Protein AF-K0NNF5-F1 (afdb_monomer)

Sequence (72 aa):
MENEKADLKCSISVTQHHIDFEAVVDLKIEGRSILLKLPNIAKTGTIMRLPDEGLNGGDLYVEIKIIQGNWT

Mean predicted aligned error: 4.54 Å

Radius of gyration: 13.62 Å; Cα contacts (8 Å, |Δi|>4): 137; chains: 1; bounding box: 44×19×35 Å

Solvent-accessible surface area (backbone atoms only — not comparable to full-atom values): 4300 Å² total; per-residue (Å²): 132,85,74,71,63,36,70,40,77,51,74,48,82,43,35,64,69,42,28,77,67,41,36,73,43,80,42,79,54,97,93,40,79,43,81,42,72,38,56,60,84,65,47,66,73,39,70,46,79,40,80,53,64,21,42,75,61,16,34,25,37,40,31,36,37,66,43,88,74,81,86,126

Organism: Desulfobacula toluolica (strain DSM 7467 / Tol2) (NCBI:txid651182)

Secondary structure (DSSP, 8-state):
--PPPB-EEEEEEEEHHHHHTT-EEEEEETTEEEEEEPPTT--TT-EEEETT-SBTT--EEEEEEEE-----

Nearest PDB structures (foldseek):
  4j80-assembly2_D  TM=8.937E-01  e=5.245E-05  Thermus thermophilus HB8
  3i38-assembly7_B  TM=8.523E-01  e=2.788E-04  Klebsiella pneumoniae subsp. pneumoniae MGH 78578
  3i38-assembly7_L  TM=8.459E-01  e=7.595E-04  Klebsiella pneumoniae subsp. pneumoniae MGH 78578
  3i38-assembly5_J  TM=8.570E-01  e=8.119E-04  Klebsiella pneumoniae subsp. pneumoniae MGH 78578
  3lz8-assembly1_A  TM=8.568E-01  e=2.365E-03  Klebsiella pneumoniae subsp. pneumoniae MGH 78578

pLDDT: mean 91.16, std 10.85, range [51.06, 97.94]

InterPro domains:
  IPR008971 HSP40/DnaJ peptide-binding [SSF49493] (7-67)

Foldseek 3Di:
DLPDADEAEDEDEDALVCLCVQHWDWDQDPNDTDTDGHHNPDDQQDWDWDALPGPPGHIYIYGYHHDHDDPD

Structure (mmCIF, N/CA/C/O backbone):
data_AF-K0NNF5-F1
#
_entry.id   AF-K0NNF5-F1
#
loop_
_atom_site.group_PDB
_atom_site.id
_atom_site.type_symbol
_atom_site.label_atom_id
_atom_site.label_alt_id
_atom_site.label_comp_id
_atom_site.label_asym_id
_atom_site.label_entity_id
_atom_site.label_seq_id
_atom_site.pdbx_PDB_ins_code
_atom_site.Cartn_x
_atom_site.Cartn_y
_atom_site.Cartn_z
_atom_site.occupancy
_atom_site.B_iso_or_equiv
_atom_site.auth_seq_id
_atom_site.auth_comp_id
_atom_site.auth_asym_id
_atom_site.auth_atom_id
_atom_site.pdbx_PDB_model_num
ATOM 1 N N . MET A 1 1 ? -20.268 7.419 24.003 1.00 52.28 1 MET A N 1
ATOM 2 C CA . MET A 1 1 ? -19.459 8.277 23.120 1.00 52.28 1 MET A CA 1
ATOM 3 C C . MET A 1 1 ? -19.427 7.568 21.791 1.00 52.28 1 MET A C 1
ATOM 5 O O . MET A 1 1 ? -18.949 6.444 21.737 1.00 52.28 1 MET A O 1
ATOM 9 N N . GLU A 1 2 ? -20.076 8.139 20.789 1.00 59.56 2 GLU A N 1
ATOM 10 C CA . GLU A 1 2 ? -19.997 7.638 19.421 1.00 59.56 2 GLU A CA 1
ATOM 11 C C . GLU A 1 2 ? -18.604 8.024 18.921 1.00 59.56 2 GLU A C 1
ATOM 13 O O . GLU A 1 2 ? -18.255 9.204 18.943 1.00 59.56 2 GLU A O 1
ATOM 18 N N . ASN A 1 3 ? -17.750 7.042 18.634 1.00 72.00 3 ASN A N 1
ATOM 19 C CA . ASN A 1 3 ? -16.410 7.354 18.159 1.00 72.00 3 ASN A CA 1
ATOM 20 C C . ASN A 1 3 ? -16.528 7.936 16.744 1.00 72.00 3 ASN A C 1
ATOM 22 O O . ASN A 1 3 ? -17.112 7.308 15.862 1.00 72.00 3 ASN A O 1
ATOM 26 N N . GLU A 1 4 ? -15.995 9.138 16.544 1.00 81.94 4 GLU A N 1
ATOM 27 C CA . GLU A 1 4 ? -16.083 9.859 15.276 1.00 81.94 4 GLU A CA 1
ATOM 28 C C . GLU A 1 4 ? -15.367 9.083 14.159 1.00 81.94 4 GLU A C 1
ATOM 30 O O . GLU A 1 4 ? -14.264 8.556 14.350 1.00 81.94 4 GLU A O 1
ATOM 35 N N . LYS A 1 5 ? -16.014 8.976 12.993 1.00 89.81 5 LYS A N 1
ATOM 36 C CA . LYS A 1 5 ? -15.401 8.391 11.797 1.00 89.81 5 LYS A CA 1
ATOM 37 C C . LYS A 1 5 ? -14.279 9.299 11.318 1.00 89.81 5 LYS A C 1
ATOM 39 O O . LYS A 1 5 ? -14.508 10.492 11.139 1.00 89.81 5 LYS A O 1
ATOM 44 N N . ALA A 1 6 ? -13.100 8.742 11.070 1.00 92.31 6 ALA A N 1
ATOM 45 C CA . ALA A 1 6 ? -11.982 9.525 10.563 1.00 92.31 6 ALA A CA 1
ATOM 46 C C . ALA A 1 6 ? -11.166 8.754 9.529 1.00 92.31 6 ALA A C 1
ATOM 48 O O . ALA A 1 6 ? -10.791 7.595 9.731 1.00 92.31 6 ALA A O 1
ATOM 49 N N . ASP A 1 7 ? -10.858 9.439 8.432 1.00 96.12 7 ASP A N 1
ATOM 50 C CA . ASP A 1 7 ? -9.955 8.930 7.413 1.00 96.12 7 ASP A CA 1
ATOM 51 C C . ASP A 1 7 ? -8.514 8.941 7.930 1.00 96.12 7 ASP A C 1
ATOM 53 O O . ASP A 1 7 ? -8.058 9.902 8.557 1.00 96.12 7 ASP A O 1
ATOM 57 N N . LEU A 1 8 ? -7.769 7.887 7.613 1.00 95.31 8 LEU A N 1
ATOM 58 C CA . LEU A 1 8 ? -6.350 7.763 7.910 1.00 95.31 8 LEU A CA 1
ATOM 59 C C . LEU A 1 8 ? -5.518 7.903 6.638 1.00 95.31 8 LEU A C 1
ATOM 61 O O . LEU A 1 8 ? -5.937 7.535 5.540 1.00 95.31 8 LEU A O 1
ATOM 65 N N . LYS A 1 9 ? -4.299 8.420 6.793 1.00 95.88 9 LYS A N 1
ATOM 66 C CA . LYS A 1 9 ? -3.324 8.527 5.707 1.00 95.88 9 LYS A CA 1
ATOM 67 C C . LYS A 1 9 ? -1.971 8.037 6.186 1.00 95.88 9 LYS A C 1
ATOM 69 O O . LYS A 1 9 ? -1.497 8.467 7.235 1.00 95.88 9 LYS A O 1
ATOM 74 N N . CYS A 1 10 ? -1.334 7.177 5.407 1.00 94.44 10 CYS A N 1
ATOM 75 C CA . CYS A 1 10 ? 0.033 6.745 5.658 1.00 94.44 10 CYS A CA 1
ATOM 76 C C . CYS A 1 10 ? 0.809 6.635 4.344 1.00 94.44 10 CYS A C 1
ATOM 78 O O . CYS A 1 10 ? 0.233 6.643 3.256 1.00 94.44 10 CYS A O 1
ATOM 80 N N . SER A 1 11 ? 2.132 6.532 4.447 1.00 95.69 11 SER A N 1
ATOM 81 C CA . SER A 1 11 ? 2.983 6.225 3.301 1.00 95.69 11 SER A CA 1
ATOM 82 C C . SER A 1 11 ? 3.831 5.001 3.590 1.00 95.69 11 SER A C 1
ATOM 84 O O . SER A 1 11 ? 4.386 4.902 4.686 1.00 95.69 11 SER A O 1
ATOM 86 N N . ILE A 1 12 ? 3.982 4.126 2.602 1.00 95.38 12 ILE A N 1
ATOM 87 C CA . ILE A 1 12 ? 4.859 2.959 2.681 1.00 95.38 12 ILE A CA 1
ATOM 88 C C . ILE A 1 12 ? 6.031 3.096 1.726 1.00 95.38 12 ILE A C 1
ATOM 90 O O . ILE A 1 12 ? 5.883 3.583 0.605 1.00 95.38 12 ILE A O 1
ATOM 94 N N . SER A 1 13 ? 7.190 2.628 2.174 1.00 95.88 13 SER A N 1
ATOM 95 C CA . SER A 1 13 ? 8.382 2.527 1.343 1.00 95.88 13 SER A CA 1
ATOM 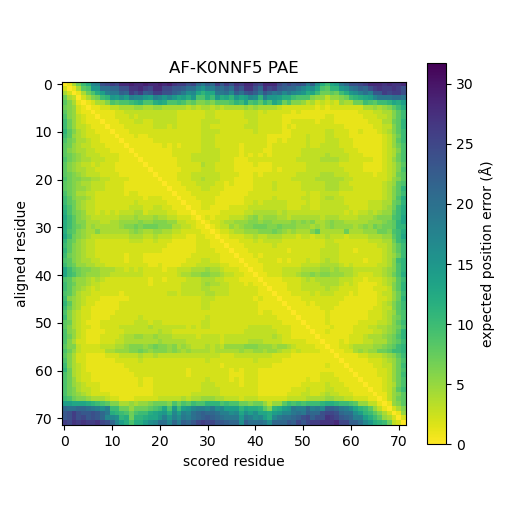96 C C . SER A 1 13 ? 8.553 1.087 0.888 1.00 95.88 13 SER A C 1
ATOM 98 O O . SER A 1 13 ? 8.648 0.182 1.713 1.00 95.88 13 SER A O 1
ATOM 100 N N . VAL A 1 14 ? 8.599 0.880 -0.422 1.00 95.00 14 VAL A N 1
ATOM 101 C CA . VAL A 1 14 ? 8.779 -0.434 -1.052 1.00 95.00 14 VAL A CA 1
ATOM 102 C C . VAL A 1 14 ? 9.884 -0.346 -2.095 1.00 95.00 14 VAL A C 1
ATOM 104 O O . VAL A 1 14 ? 10.242 0.739 -2.544 1.00 95.00 14 VAL A O 1
ATOM 107 N N . THR A 1 15 ? 10.448 -1.479 -2.495 1.00 95.88 15 THR A N 1
ATOM 108 C CA . THR A 1 1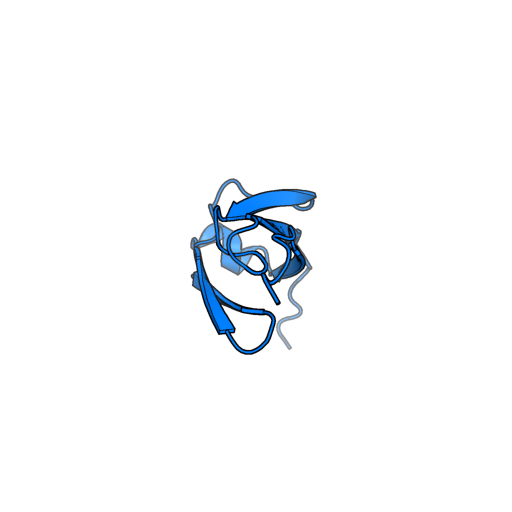5 ? 11.419 -1.516 -3.603 1.00 95.88 15 THR A CA 1
ATOM 109 C C . THR A 1 15 ? 10.718 -1.813 -4.926 1.00 95.88 15 THR A C 1
ATOM 111 O O . THR A 1 15 ? 9.603 -2.334 -4.930 1.00 95.88 15 THR A O 1
ATOM 114 N N . GLN A 1 16 ? 11.390 -1.552 -6.053 1.00 94.69 16 GLN A N 1
ATOM 115 C CA . GLN A 1 16 ? 10.872 -1.919 -7.380 1.00 94.69 16 GLN A CA 1
ATOM 116 C C . GLN A 1 16 ? 10.521 -3.415 -7.466 1.00 94.69 16 GLN A C 1
ATOM 118 O O . GLN A 1 16 ? 9.469 -3.770 -7.981 1.00 94.69 16 GLN A O 1
ATOM 123 N N . HIS A 1 17 ? 11.329 -4.278 -6.842 1.00 94.38 17 HIS A N 1
ATOM 124 C CA . HIS A 1 17 ? 11.082 -5.721 -6.785 1.00 94.38 17 HIS A CA 1
ATOM 125 C C . HIS A 1 17 ? 9.724 -6.075 -6.151 1.00 94.38 17 HIS A C 1
ATOM 127 O O . HIS A 1 17 ? 9.045 -6.981 -6.619 1.00 94.38 17 HIS A O 1
ATOM 133 N N . HIS A 1 18 ? 9.282 -5.346 -5.121 1.00 95.75 18 HIS A N 1
ATOM 134 C CA . HIS A 1 18 ? 7.961 -5.580 -4.528 1.00 95.75 18 HIS A CA 1
ATOM 135 C C . HIS A 1 18 ? 6.823 -5.264 -5.509 1.00 95.75 18 HIS A C 1
ATOM 137 O O . HIS A 1 18 ? 5.798 -5.939 -5.484 1.00 95.75 18 HIS A O 1
ATOM 143 N N . ILE A 1 19 ? 6.995 -4.249 -6.362 1.00 96.31 19 ILE A N 1
ATOM 144 C CA . ILE A 1 19 ? 6.004 -3.864 -7.373 1.00 96.31 19 ILE A CA 1
ATOM 145 C C . ILE A 1 19 ? 5.979 -4.884 -8.511 1.00 96.31 19 ILE A C 1
ATOM 147 O O . ILE A 1 19 ? 4.909 -5.373 -8.865 1.00 96.31 19 ILE A O 1
ATOM 151 N N . ASP A 1 20 ? 7.151 -5.254 -9.034 1.00 95.25 20 ASP A N 1
ATOM 152 C CA . ASP A 1 20 ? 7.283 -6.171 -10.174 1.00 95.25 20 ASP A CA 1
ATOM 153 C C . ASP A 1 20 ? 6.627 -7.536 -9.908 1.00 95.25 20 ASP A C 1
ATOM 155 O O . ASP A 1 20 ? 6.076 -8.152 -10.820 1.00 95.25 20 ASP A O 1
ATOM 159 N N . PHE A 1 21 ? 6.654 -7.988 -8.650 1.00 96.12 21 PHE A N 1
ATOM 160 C CA . PHE A 1 21 ? 6.096 -9.270 -8.213 1.00 96.12 21 PHE A CA 1
ATOM 161 C C . PHE A 1 21 ? 4.756 -9.158 -7.472 1.00 96.12 21 PHE A C 1
ATOM 163 O O . PHE A 1 21 ? 4.317 -10.135 -6.868 1.00 96.12 21 PHE A O 1
ATOM 170 N N . GLU A 1 22 ? 4.100 -7.993 -7.510 1.00 96.62 22 GLU A N 1
ATOM 171 C CA . GLU A 1 22 ? 2.823 -7.739 -6.826 1.00 96.62 22 GLU A CA 1
ATOM 172 C C . GLU A 1 22 ? 2.804 -8.196 -5.356 1.00 96.62 22 GLU A C 1
ATOM 174 O O . GLU A 1 22 ? 1.877 -8.876 -4.899 1.00 96.62 22 GLU A O 1
ATOM 179 N N . ALA A 1 23 ? 3.861 -7.863 -4.614 1.00 97.00 23 ALA A N 1
ATOM 180 C CA . ALA A 1 23 ? 4.042 -8.326 -3.249 1.00 97.00 23 ALA A CA 1
ATOM 181 C C . ALA A 1 23 ? 2.855 -7.947 -2.349 1.00 97.00 23 ALA A C 1
ATOM 183 O O . ALA A 1 23 ? 2.210 -6.908 -2.519 1.00 97.00 23 ALA A O 1
ATOM 184 N N . VAL A 1 24 ? 2.600 -8.787 -1.346 1.00 97.19 24 VAL A N 1
ATOM 185 C CA . VAL A 1 24 ? 1.651 -8.493 -0.271 1.00 97.19 24 VAL A CA 1
ATOM 186 C C . VAL A 1 24 ? 2.433 -7.956 0.922 1.00 97.19 24 VAL A C 1
ATOM 188 O O . VAL A 1 24 ? 3.326 -8.630 1.434 1.00 97.19 24 VAL A O 1
ATOM 191 N N . VAL A 1 25 ? 2.104 -6.743 1.356 1.00 95.00 25 VAL A N 1
ATOM 192 C CA . VAL A 1 25 ? 2.748 -6.057 2.482 1.00 95.00 25 VAL A CA 1
ATOM 193 C C . VAL A 1 25 ? 1.789 -6.016 3.665 1.00 95.00 25 VAL A C 1
ATOM 195 O O . VAL A 1 25 ? 0.636 -5.631 3.508 1.00 95.00 25 VAL A O 1
ATOM 198 N N . ASP A 1 26 ? 2.264 -6.385 4.852 1.00 95.44 26 ASP A N 1
ATOM 199 C CA . ASP A 1 26 ? 1.512 -6.221 6.100 1.00 95.44 26 ASP A CA 1
ATOM 200 C C . ASP A 1 26 ? 1.691 -4.795 6.643 1.00 95.44 26 ASP A C 1
ATOM 202 O O . ASP A 1 26 ? 2.791 -4.388 7.030 1.00 95.44 26 ASP A O 1
ATOM 206 N N . LEU A 1 27 ? 0.606 -4.024 6.646 1.00 93.81 27 LEU A N 1
ATOM 207 C CA . LEU A 1 27 ? 0.546 -2.676 7.194 1.00 93.81 27 LEU A CA 1
ATOM 208 C C . LEU A 1 27 ? 0.053 -2.716 8.633 1.00 93.81 27 LEU A C 1
ATOM 210 O O . LEU A 1 27 ? -1.082 -3.106 8.897 1.00 93.81 27 LEU A O 1
ATOM 214 N N . LYS A 1 28 ? 0.879 -2.216 9.553 1.00 91.69 28 LYS A N 1
ATOM 215 C CA . LYS A 1 28 ? 0.491 -2.033 10.952 1.00 91.69 28 LYS A CA 1
ATOM 216 C C . LYS A 1 28 ? -0.042 -0.622 11.170 1.00 91.69 28 LYS A C 1
ATOM 218 O O . LYS A 1 28 ? 0.733 0.331 11.178 1.00 91.69 28 LYS A O 1
ATOM 223 N N . ILE A 1 29 ? -1.354 -0.495 11.343 1.00 88.56 29 ILE A N 1
ATOM 224 C CA . ILE A 1 29 ? -2.065 0.780 11.515 1.00 88.56 29 ILE A CA 1
ATOM 225 C C . ILE A 1 29 ? -2.901 0.686 12.791 1.00 88.56 29 ILE A C 1
ATOM 227 O O . ILE A 1 29 ? -3.772 -0.175 12.884 1.00 88.56 29 ILE A O 1
ATOM 231 N N . GLU A 1 30 ? -2.654 1.554 13.777 1.00 84.88 30 GLU A N 1
ATOM 232 C CA . GLU A 1 30 ? -3.452 1.621 15.018 1.00 84.88 30 GLU A CA 1
ATOM 233 C C . GLU A 1 30 ? -3.629 0.252 15.715 1.00 84.88 30 GLU A C 1
ATOM 235 O O . GLU A 1 30 ? -4.712 -0.113 16.166 1.00 84.88 30 G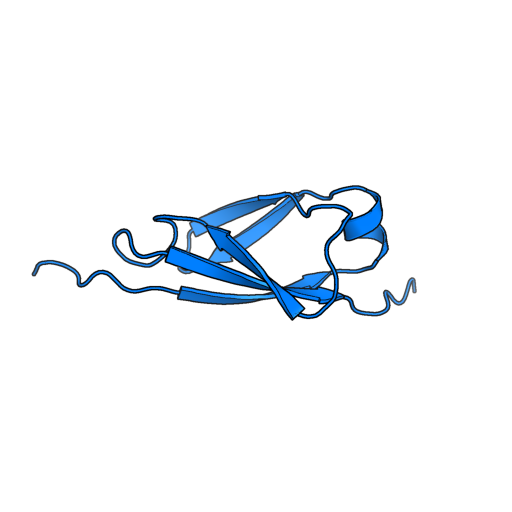LU A O 1
ATOM 240 N N . GLY A 1 31 ? -2.565 -0.560 15.745 1.00 85.19 31 GLY A N 1
ATOM 241 C CA . GLY A 1 31 ? -2.580 -1.896 16.357 1.00 85.19 31 GLY A CA 1
ATOM 242 C C . GLY A 1 31 ? -3.266 -2.994 15.531 1.00 85.19 31 GLY A C 1
ATOM 243 O O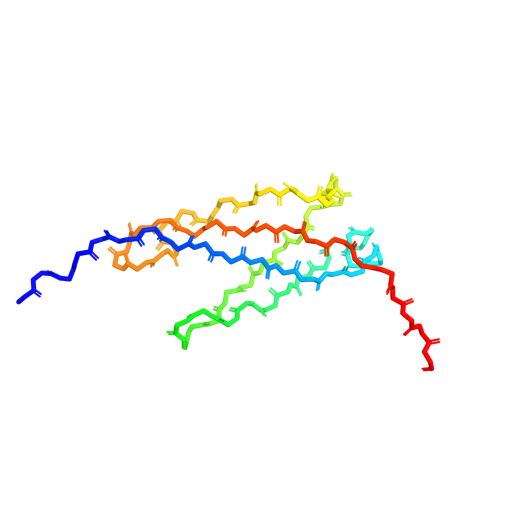 . GLY A 1 31 ? -3.353 -4.128 15.999 1.00 85.19 31 GLY A O 1
ATOM 244 N N . ARG A 1 32 ? -3.716 -2.693 14.308 1.00 87.50 32 ARG A N 1
ATOM 245 C CA . ARG A 1 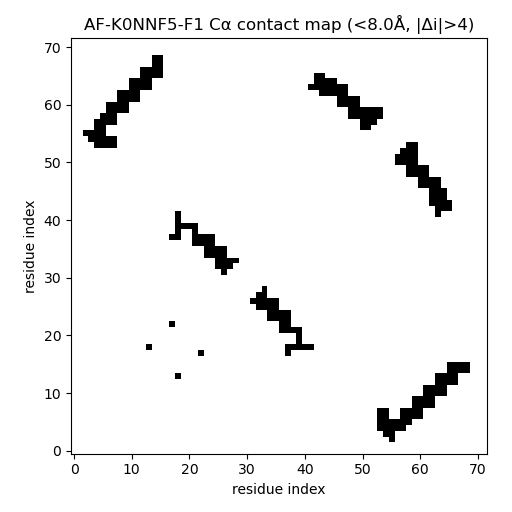32 ? -4.278 -3.655 13.345 1.00 87.50 32 ARG A CA 1
ATOM 246 C C . ARG A 1 32 ? -3.264 -3.989 12.253 1.00 87.50 32 ARG A C 1
ATOM 248 O O . ARG A 1 32 ? -2.432 -3.150 11.919 1.00 87.50 32 ARG A O 1
ATOM 255 N N . SER A 1 33 ? -3.374 -5.191 11.693 1.00 92.50 33 SER A N 1
ATOM 256 C CA . SER A 1 33 ? -2.623 -5.638 10.513 1.00 92.50 33 SER A CA 1
ATOM 257 C C . SER A 1 33 ? -3.541 -5.659 9.296 1.00 92.50 33 SER A C 1
ATOM 259 O O . SER A 1 33 ? -4.610 -6.267 9.344 1.00 92.50 33 SER A O 1
ATOM 261 N N . ILE A 1 34 ? -3.120 -5.006 8.216 1.00 93.50 34 ILE A N 1
ATOM 262 C CA . ILE A 1 34 ? -3.845 -4.932 6.945 1.00 93.50 34 ILE A CA 1
ATOM 263 C C . ILE A 1 34 ? -2.928 -5.466 5.849 1.00 93.50 34 ILE A C 1
ATOM 265 O O . ILE A 1 34 ? -1.853 -4.919 5.608 1.00 93.50 34 ILE A O 1
ATOM 269 N N . LEU A 1 35 ? -3.360 -6.520 5.159 1.00 95.25 35 LEU A N 1
ATOM 270 C CA . LEU A 1 35 ? -2.612 -7.086 4.040 1.00 95.25 35 LEU A CA 1
ATOM 271 C C . LEU A 1 35 ? -2.890 -6.289 2.766 1.00 95.25 35 LEU A C 1
ATOM 273 O O . LEU A 1 35 ? -3.981 -6.351 2.200 1.00 95.25 35 LEU A O 1
ATOM 277 N N . LEU A 1 36 ? -1.882 -5.561 2.297 1.00 95.81 36 LEU A N 1
ATOM 278 C CA . LEU A 1 36 ? -1.949 -4.749 1.095 1.00 95.81 36 LEU A CA 1
ATOM 279 C C . LEU A 1 36 ? -1.276 -5.456 -0.080 1.00 95.81 36 LEU A C 1
ATOM 281 O O . LEU A 1 36 ? -0.054 -5.593 -0.100 1.00 95.81 36 LEU A O 1
ATOM 285 N N . LYS A 1 37 ? -2.051 -5.849 -1.095 1.00 96.94 37 LYS A N 1
ATOM 286 C CA . LYS A 1 37 ? -1.488 -6.290 -2.377 1.00 96.94 37 LYS A CA 1
ATOM 287 C C . LYS A 1 37 ? -1.049 -5.074 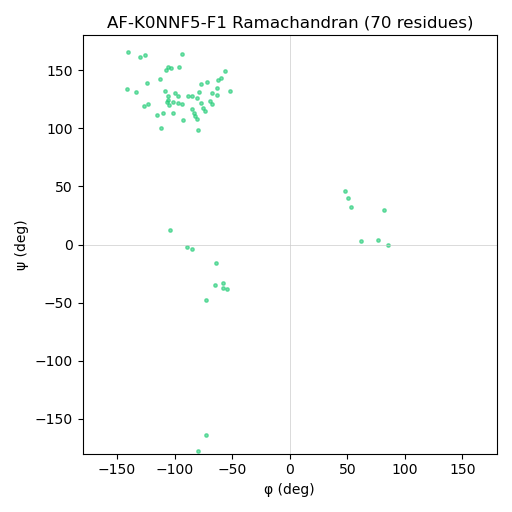-3.196 1.00 96.94 37 LYS A C 1
ATOM 289 O O . LYS A 1 37 ? -1.874 -4.217 -3.512 1.00 96.94 37 LYS A O 1
ATOM 294 N N . LEU A 1 38 ? 0.229 -5.016 -3.562 1.00 96.75 38 LEU A N 1
ATOM 295 C CA . LEU A 1 38 ? 0.767 -3.955 -4.409 1.00 96.75 38 LEU A CA 1
ATOM 296 C C . LEU A 1 38 ? 0.441 -4.241 -5.885 1.00 96.75 38 LEU A C 1
ATOM 298 O O . LEU A 1 38 ? 0.767 -5.322 -6.371 1.00 96.75 38 LEU A O 1
ATOM 302 N N . PRO A 1 39 ? -0.183 -3.309 -6.626 1.00 95.06 39 PRO A N 1
ATOM 303 C CA . PRO A 1 39 ? -0.396 -3.489 -8.056 1.00 95.06 39 PRO A CA 1
ATOM 304 C C . PRO A 1 39 ? 0.904 -3.226 -8.828 1.00 95.06 39 PRO A C 1
ATOM 306 O O . PRO 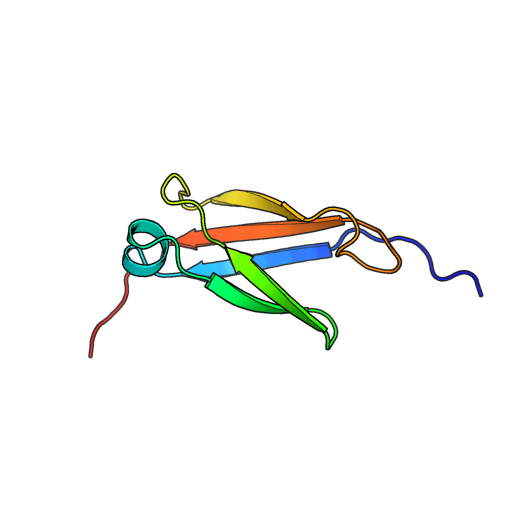A 1 39 ? 1.592 -2.239 -8.565 1.00 95.06 39 PRO A O 1
ATOM 309 N N . ASN A 1 40 ? 1.211 -4.051 -9.831 1.00 94.75 40 ASN A N 1
ATOM 310 C CA . ASN A 1 40 ? 2.442 -3.921 -10.630 1.00 94.75 40 ASN A CA 1
ATOM 311 C C . ASN A 1 40 ? 2.544 -2.621 -11.454 1.00 94.75 40 ASN A C 1
ATOM 313 O O . ASN A 1 40 ? 3.622 -2.245 -11.905 1.00 94.75 40 ASN A O 1
ATOM 317 N N . ILE A 1 41 ? 1.431 -1.913 -11.642 1.00 94.62 41 ILE A N 1
ATOM 318 C CA . ILE A 1 41 ? 1.387 -0.602 -12.301 1.00 94.62 41 ILE A CA 1
ATOM 319 C C . ILE A 1 41 ? 1.688 0.566 -11.350 1.00 94.62 41 ILE A C 1
ATOM 321 O O . ILE A 1 41 ? 1.716 1.718 -11.796 1.00 94.62 41 ILE A O 1
ATOM 325 N N . ALA A 1 42 ? 1.871 0.303 -10.051 1.00 95.81 42 ALA A N 1
ATOM 326 C CA . ALA A 1 42 ? 2.135 1.340 -9.065 1.00 95.81 42 ALA A CA 1
ATOM 327 C C . ALA A 1 42 ? 3.444 2.083 -9.357 1.00 95.81 42 ALA A C 1
ATOM 329 O O . ALA A 1 42 ? 4.466 1.512 -9.731 1.00 95.81 42 ALA A O 1
ATOM 330 N N . LYS A 1 43 ? 3.406 3.391 -9.122 1.00 96.56 43 LYS A N 1
ATOM 331 C CA . LYS A 1 43 ? 4.547 4.311 -9.182 1.00 96.56 43 LYS A CA 1
ATOM 332 C C . LYS A 1 43 ? 4.664 5.070 -7.865 1.00 96.56 43 LYS A C 1
ATOM 334 O O . LYS A 1 43 ? 3.688 5.160 -7.119 1.00 96.56 43 LYS A O 1
ATOM 339 N N . THR A 1 44 ? 5.817 5.677 -7.598 1.00 96.56 44 THR A N 1
ATOM 340 C CA . THR A 1 44 ? 5.940 6.638 -6.489 1.00 96.56 44 THR A CA 1
ATOM 341 C C . THR A 1 44 ? 4.849 7.708 -6.580 1.00 96.56 44 THR A C 1
ATOM 343 O O . THR A 1 44 ? 4.612 8.258 -7.655 1.00 96.56 44 THR A O 1
ATOM 346 N N . GLY A 1 45 ? 4.176 7.973 -5.459 1.00 97.12 45 GLY A N 1
ATOM 347 C CA . GLY A 1 45 ? 3.029 8.881 -5.366 1.00 97.12 45 GLY A CA 1
ATOM 348 C C . GLY A 1 45 ? 1.681 8.234 -5.705 1.00 97.12 45 GLY A C 1
ATOM 349 O O . GLY A 1 45 ? 0.653 8.902 -5.635 1.00 97.12 45 GLY A O 1
ATOM 350 N N . THR A 1 46 ? 1.646 6.942 -6.056 1.00 97.75 46 THR A N 1
ATOM 351 C CA . THR A 1 46 ? 0.377 6.208 -6.199 1.00 97.75 46 THR A CA 1
ATOM 352 C C . THR A 1 46 ? -0.320 6.158 -4.850 1.00 97.75 46 THR A C 1
ATOM 354 O O . THR A 1 46 ? 0.284 5.739 -3.864 1.00 97.75 46 THR A O 1
ATOM 357 N N . ILE A 1 47 ? -1.591 6.553 -4.819 1.00 97.94 47 ILE A N 1
ATOM 358 C CA . ILE A 1 47 ? -2.431 6.482 -3.626 1.00 97.94 47 ILE A CA 1
ATOM 359 C C . ILE A 1 47 ? -3.426 5.345 -3.807 1.00 97.94 47 ILE A C 1
ATOM 361 O O . ILE A 1 47 ? -4.218 5.342 -4.749 1.00 97.94 47 ILE A O 1
ATOM 365 N N . MET A 1 48 ? -3.401 4.395 -2.882 1.00 96.69 48 MET A N 1
ATOM 366 C C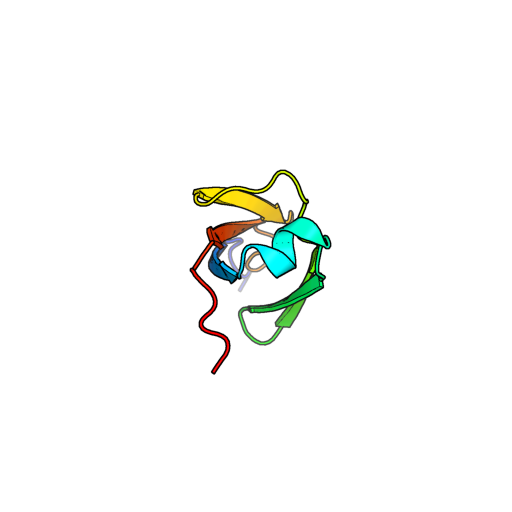A . MET A 1 48 ? -4.402 3.344 -2.776 1.00 96.69 48 MET A CA 1
ATOM 367 C C . MET A 1 48 ? -5.410 3.704 -1.691 1.00 96.69 48 MET A C 1
ATOM 369 O O . MET A 1 48 ? -5.022 4.044 -0.577 1.00 96.69 48 MET A O 1
ATOM 373 N N . ARG A 1 49 ? -6.702 3.618 -2.013 1.00 97.31 49 ARG A N 1
ATOM 374 C CA . ARG A 1 49 ? -7.795 3.773 -1.049 1.00 97.31 49 ARG A CA 1
ATOM 375 C C . ARG A 1 49 ? -8.261 2.395 -0.597 1.00 97.31 49 ARG A C 1
ATOM 377 O O . ARG A 1 49 ? -8.593 1.558 -1.433 1.00 97.31 49 ARG A O 1
ATOM 384 N N . LEU A 1 50 ? -8.312 2.203 0.711 1.00 95.88 50 LEU A N 1
ATOM 385 C CA . LEU A 1 50 ? -8.862 1.038 1.386 1.00 95.88 50 LEU A CA 1
ATOM 386 C C . LEU A 1 50 ? -10.124 1.499 2.127 1.00 95.88 50 LEU A C 1
ATOM 388 O O . LEU A 1 50 ? -10.007 2.160 3.164 1.00 95.88 50 LEU A O 1
ATOM 392 N N . PRO A 1 51 ? -11.314 1.253 1.551 1.00 95.88 51 PRO A N 1
ATOM 393 C CA . PRO A 1 51 ? -12.569 1.685 2.147 1.00 95.88 51 PRO A CA 1
ATOM 394 C C . PRO A 1 51 ? -12.775 1.073 3.529 1.00 95.88 51 PRO A C 1
ATOM 396 O O . PRO A 1 51 ? -12.407 -0.080 3.735 1.00 95.88 51 PRO A O 1
ATOM 399 N N . ASP A 1 52 ? -13.355 1.841 4.450 1.00 94.31 52 ASP A N 1
ATOM 400 C CA . ASP A 1 52 ? -13.713 1.405 5.813 1.00 94.31 52 ASP A CA 1
ATOM 401 C C . ASP A 1 52 ? -12.534 0.949 6.709 1.00 94.31 52 ASP A C 1
ATOM 403 O O . ASP A 1 52 ? -12.737 0.565 7.863 1.00 94.31 52 ASP A O 1
ATOM 407 N N . GLU A 1 53 ? -11.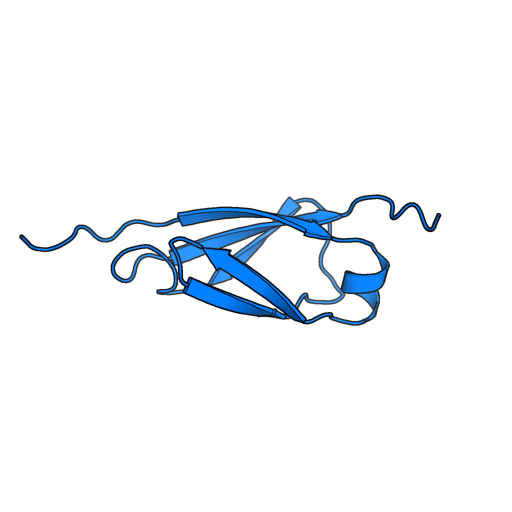289 1.042 6.227 1.00 94.75 53 GLU A N 1
ATOM 408 C CA . GLU A 1 53 ? -10.078 0.653 6.966 1.00 94.75 53 GLU A CA 1
ATOM 409 C C . GLU A 1 53 ? -9.463 1.790 7.809 1.00 94.75 53 GLU A C 1
ATOM 411 O O . GLU A 1 53 ? -8.483 1.586 8.534 1.00 94.75 53 GLU A O 1
ATOM 416 N N . GLY A 1 54 ? -10.040 2.990 7.761 1.00 93.12 54 GLY A N 1
ATOM 417 C CA . GLY A 1 54 ? -9.732 4.117 8.644 1.00 93.12 54 GLY A CA 1
ATOM 418 C C . GLY A 1 54 ? -10.269 3.929 10.070 1.00 93.12 54 GLY A C 1
ATOM 419 O O . GLY A 1 54 ? -10.609 2.825 10.501 1.00 93.12 54 GLY A O 1
ATOM 420 N N . LEU A 1 55 ? -10.340 5.010 10.850 1.00 92.19 55 LEU A N 1
ATOM 421 C CA . LEU A 1 55 ? -10.885 4.966 12.211 1.00 92.19 55 LEU A CA 1
ATOM 422 C C . LEU A 1 55 ? -12.415 4.952 12.183 1.00 92.19 55 LEU A C 1
ATOM 424 O O . LEU A 1 55 ? -13.042 5.783 11.526 1.00 92.19 55 LEU A O 1
ATOM 428 N N . ASN A 1 56 ? -13.011 4.022 12.934 1.00 90.19 56 ASN A N 1
ATOM 429 C CA . ASN A 1 56 ? -14.464 3.868 13.097 1.00 90.19 56 ASN A CA 1
ATOM 430 C C . ASN A 1 56 ? -15.239 3.768 11.762 1.00 90.19 56 ASN A C 1
ATOM 432 O O . ASN A 1 56 ? -16.387 4.200 11.669 1.00 90.19 56 ASN A O 1
ATOM 436 N N . GLY A 1 57 ? -14.622 3.189 10.725 1.00 90.19 57 GLY A N 1
ATOM 437 C CA . GLY A 1 57 ? -15.214 3.067 9.388 1.00 90.19 57 GLY A CA 1
ATOM 438 C C . GLY A 1 57 ? -15.081 4.325 8.524 1.00 90.19 57 GLY A C 1
ATOM 439 O O . GLY A 1 57 ? -15.978 4.612 7.733 1.00 90.19 57 GLY A O 1
ATOM 440 N N . GLY A 1 58 ? -14.025 5.119 8.733 1.00 94.88 58 GLY A N 1
ATOM 441 C CA . GLY A 1 58 ? -13.474 6.008 7.702 1.00 94.88 58 GLY A CA 1
ATOM 442 C C . GLY A 1 58 ? -12.587 5.238 6.718 1.00 94.88 58 GLY A C 1
ATOM 443 O O . GLY A 1 58 ? -12.417 4.030 6.854 1.00 94.88 58 GLY A O 1
ATOM 444 N N . ASP A 1 59 ? -11.973 5.921 5.758 1.00 96.81 59 ASP A N 1
ATOM 445 C CA . ASP A 1 59 ? -11.106 5.288 4.757 1.00 96.81 59 ASP A CA 1
ATOM 446 C C . ASP A 1 59 ? -9.623 5.353 5.132 1.00 96.81 59 ASP A C 1
ATOM 448 O O . ASP A 1 59 ? -9.166 6.297 5.775 1.00 96.81 59 ASP A O 1
ATOM 452 N N . LEU A 1 60 ? -8.830 4.391 4.659 1.00 96.88 60 LEU A N 1
ATOM 453 C CA . LEU A 1 60 ? -7.370 4.456 4.726 1.00 96.88 60 LEU A CA 1
ATOM 454 C C . LEU A 1 60 ? -6.785 4.757 3.341 1.00 96.88 60 LEU A C 1
ATOM 456 O O . LEU A 1 60 ? -7.012 4.027 2.378 1.00 96.88 60 LEU A O 1
ATOM 460 N N . TYR A 1 61 ? -5.985 5.816 3.250 1.00 97.81 61 TYR A N 1
ATOM 461 C CA . TYR A 1 61 ? -5.224 6.169 2.053 1.00 97.81 61 TYR A CA 1
ATOM 462 C C . TYR A 1 61 ? -3.744 5.831 2.250 1.00 97.81 61 TYR A C 1
ATOM 464 O O . TYR A 1 61 ? -3.089 6.373 3.142 1.00 97.81 61 TYR A O 1
ATOM 472 N N . VAL A 1 62 ? -3.212 4.961 1.394 1.00 97.56 62 VAL A N 1
ATOM 473 C CA . VAL A 1 62 ? -1.817 4.511 1.427 1.00 97.56 62 VAL A CA 1
ATOM 474 C C . VAL A 1 62 ? -1.070 5.079 0.228 1.00 97.56 62 VAL A C 1
ATOM 476 O O . VAL A 1 62 ? -1.348 4.714 -0.913 1.00 97.56 62 VAL A O 1
ATOM 479 N N . GLU A 1 63 ? -0.112 5.966 0.475 1.00 97.81 63 GLU A N 1
ATOM 480 C CA . GLU A 1 63 ? 0.807 6.468 -0.547 1.00 97.81 63 GLU A CA 1
ATOM 481 C C . GLU A 1 63 ? 2.005 5.517 -0.709 1.00 97.81 63 GLU A C 1
ATOM 483 O O . GLU A 1 63 ? 2.702 5.198 0.256 1.00 97.81 63 GLU A O 1
ATOM 488 N N . ILE A 1 64 ? 2.286 5.094 -1.940 1.00 97.50 64 ILE A N 1
ATOM 489 C CA . ILE A 1 64 ? 3.443 4.258 -2.271 1.00 97.50 64 ILE A CA 1
ATOM 490 C C . ILE A 1 64 ? 4.657 5.141 -2.570 1.00 97.50 64 ILE A C 1
ATOM 492 O O . ILE A 1 64 ? 4.615 6.007 -3.446 1.00 97.50 64 ILE A O 1
ATOM 496 N N . LYS A 1 65 ? 5.779 4.866 -1.901 1.00 97.12 65 LYS A N 1
ATOM 497 C CA . LYS A 1 65 ? 7.100 5.438 -2.186 1.00 97.12 65 LYS A CA 1
ATOM 498 C C . LYS A 1 65 ? 8.038 4.321 -2.630 1.00 97.12 65 LYS A C 1
ATOM 500 O O . LYS A 1 65 ? 8.395 3.455 -1.836 1.00 97.12 65 LYS A O 1
ATOM 505 N N . ILE A 1 66 ? 8.438 4.330 -3.900 1.00 95.75 66 ILE A N 1
ATOM 506 C CA . ILE A 1 66 ? 9.407 3.359 -4.414 1.00 95.75 66 ILE A CA 1
ATOM 507 C C . ILE A 1 66 ? 10.811 3.883 -4.110 1.00 95.75 66 ILE A C 1
ATOM 509 O O . ILE A 1 66 ? 11.204 4.944 -4.598 1.00 95.75 66 ILE A O 1
ATOM 513 N N . ILE A 1 67 ? 11.552 3.143 -3.291 1.00 94.94 67 ILE A N 1
ATOM 514 C CA . ILE A 1 67 ? 12.935 3.438 -2.908 1.00 94.94 67 ILE A CA 1
ATOM 515 C C . ILE A 1 67 ? 13.906 2.491 -3.620 1.00 94.94 67 ILE A C 1
ATOM 517 O O . ILE A 1 67 ? 13.561 1.356 -3.964 1.00 94.94 67 ILE A O 1
ATOM 521 N N . GLN A 1 68 ? 15.144 2.944 -3.830 1.00 86.81 68 GLN A N 1
ATOM 522 C CA . GLN A 1 68 ? 16.215 2.053 -4.271 1.00 86.81 68 GLN A CA 1
ATOM 523 C C . GLN A 1 68 ? 16.528 1.067 -3.142 1.00 86.81 68 GLN A C 1
ATOM 525 O O . GLN A 1 68 ? 16.858 1.467 -2.027 1.00 86.81 68 GLN A O 1
ATOM 530 N N . GLY A 1 69 ? 16.382 -0.227 -3.423 1.00 71.69 69 GLY A N 1
ATOM 531 C CA . GLY A 1 69 ? 16.823 -1.267 -2.504 1.00 71.69 69 GLY A CA 1
ATOM 532 C C . GLY A 1 69 ? 18.341 -1.381 -2.564 1.00 71.69 69 GLY A C 1
ATOM 533 O O . GLY A 1 69 ? 18.875 -1.730 -3.614 1.00 71.69 69 GLY A O 1
ATOM 534 N N . ASN A 1 70 ? 19.027 -1.114 -1.454 1.00 61.53 70 ASN A N 1
ATOM 535 C CA . ASN A 1 70 ? 20.407 -1.556 -1.296 1.00 61.53 70 ASN A CA 1
ATOM 536 C C . ASN A 1 70 ? 20.373 -3.025 -0.883 1.00 61.53 70 ASN A C 1
ATOM 538 O O . ASN A 1 70 ? 19.997 -3.348 0.241 1.00 61.53 70 ASN A O 1
ATOM 542 N N . TRP A 1 71 ? 20.749 -3.906 -1.802 1.00 55.28 71 TRP A N 1
ATOM 543 C CA . TRP A 1 71 ? 21.117 -5.270 -1.450 1.00 55.28 71 TRP A CA 1
ATOM 544 C C . TRP A 1 71 ? 22.553 -5.207 -0.920 1.00 55.28 71 TRP A C 1
ATOM 546 O O . TRP A 1 71 ? 23.489 -5.069 -1.705 1.00 55.28 71 TRP A O 1
ATOM 556 N N . THR A 1 72 ? 22.708 -5.188 0.404 1.00 51.06 72 THR A N 1
ATOM 557 C CA . THR A 1 72 ? 23.993 -5.436 1.079 1.00 51.06 72 THR A CA 1
ATOM 558 C C . THR A 1 72 ? 24.138 -6.908 1.394 1.00 51.06 72 THR A C 1
ATOM 560 O O . THR A 1 72 ? 23.140 -7.462 1.911 1.00 51.06 72 THR A O 1
#